Protein AF-Q4BZB5-F1 (afdb_monomer_lite)

pLDDT: mean 83.58, std 11.33, range [50.97, 95.44]

Secondary structure (DSSP, 8-state):
--HHHHHHHHHHHHHHHHHHTT--HHHHHHHHHHHTSPP--PPPPPSS-HHHHHHHHHHHHS-GGGGT-S-SS--HHHHHHHHHHTTS-S---HHHHHHHHS-----------------

Sequence (119 aa):
MRQWRSRWFEEREKLSAAEEQQVTEKALMVLIKGILSDRPRPGTTKSFTVEQVVQIVAIACEECEKSDRPVSHWTPSELADEAIKRGIVEKISPRSVGRFLKRSDITTTSRSLLVKCQN

Organism: NCBI:txid165597

Radius of gyration: 26.74 Å; chains: 1; bounding box: 48×33×69 Å

Structure (mmCIF, N/CA/C/O backbone):
data_AF-Q4BZB5-F1
#
_entry.id   AF-Q4BZB5-F1
#
loop_
_atom_site.group_PDB
_atom_site.id
_atom_site.type_symbol
_atom_site.label_atom_id
_atom_site.label_alt_id
_atom_site.label_comp_id
_atom_site.label_asym_id
_atom_site.label_entity_id
_atom_site.label_seq_id
_atom_site.pdbx_PDB_ins_code
_atom_site.Cartn_x
_atom_site.Cartn_y
_atom_site.Cartn_z
_atom_site.occupancy
_atom_site.B_iso_or_equiv
_atom_site.auth_seq_id
_atom_site.auth_comp_id
_atom_site.auth_asym_id
_atom_site.auth_atom_id
_atom_site.pdbx_PDB_model_num
ATOM 1 N N . MET A 1 1 ? -5.476 10.880 16.863 1.00 50.97 1 MET A N 1
ATOM 2 C CA . MET A 1 1 ? -6.586 9.949 17.174 1.00 50.97 1 MET A CA 1
ATOM 3 C C . MET A 1 1 ? -6.973 10.077 18.643 1.00 50.97 1 MET A C 1
ATOM 5 O O . MET A 1 1 ? -6.134 9.830 19.495 1.00 50.97 1 MET A O 1
ATOM 9 N N . ARG A 1 2 ? -8.218 10.465 18.949 1.00 66.00 2 ARG A N 1
ATOM 10 C CA . ARG A 1 2 ? -8.776 10.524 20.318 1.00 66.00 2 ARG A CA 1
ATOM 11 C C . ARG A 1 2 ? -9.860 9.454 20.518 1.00 66.00 2 ARG A C 1
ATOM 13 O O . ARG A 1 2 ? -10.888 9.717 21.134 1.00 66.00 2 ARG A O 1
ATOM 20 N N . GLN A 1 3 ? -9.655 8.259 19.959 1.00 76.94 3 GLN A N 1
ATOM 21 C CA . GLN A 1 3 ? -10.681 7.210 19.974 1.00 76.94 3 GLN A CA 1
ATOM 22 C C . GLN A 1 3 ? -11.010 6.767 21.405 1.00 76.94 3 GLN A C 1
ATOM 24 O O . GLN A 1 3 ? -12.175 6.656 21.753 1.00 76.94 3 GLN A O 1
ATOM 29 N N . TRP A 1 4 ? -10.002 6.644 22.272 1.00 83.38 4 TRP A N 1
ATOM 30 C CA . TRP A 1 4 ? -10.201 6.310 23.685 1.00 83.38 4 TRP A CA 1
ATOM 31 C C . TRP A 1 4 ? -10.956 7.376 24.482 1.00 83.38 4 TRP A C 1
ATOM 33 O O . TRP A 1 4 ? -11.855 7.041 25.244 1.00 83.38 4 TRP A O 1
ATOM 43 N N . ARG A 1 5 ? -10.645 8.662 24.275 1.00 84.44 5 ARG A N 1
ATOM 44 C CA . ARG A 1 5 ? -11.344 9.756 24.972 1.00 84.44 5 ARG A CA 1
ATOM 45 C C . ARG A 1 5 ? -12.810 9.852 24.550 1.00 84.44 5 ARG A C 1
ATOM 47 O O . ARG A 1 5 ? -13.655 10.083 25.400 1.00 84.44 5 ARG A O 1
ATOM 54 N N . SER A 1 6 ? -13.093 9.655 23.262 1.00 85.12 6 SER A N 1
ATOM 55 C CA . SER A 1 6 ? -14.468 9.688 22.739 1.00 85.12 6 SER A CA 1
ATOM 56 C C . SER A 1 6 ? -15.271 8.491 23.252 1.00 85.12 6 SER A C 1
ATOM 58 O O . SER A 1 6 ? -16.346 8.676 23.802 1.00 85.12 6 SER A O 1
ATOM 60 N N . ARG A 1 7 ? -14.683 7.285 23.217 1.00 84.50 7 ARG A N 1
ATOM 61 C CA . ARG A 1 7 ? -15.283 6.069 23.792 1.00 84.50 7 ARG A CA 1
ATOM 62 C C . ARG A 1 7 ? -15.612 6.218 25.274 1.00 84.50 7 ARG A C 1
ATOM 64 O O . ARG A 1 7 ? -16.698 5.856 25.697 1.00 84.50 7 ARG A O 1
ATOM 71 N N . TRP A 1 8 ? -14.680 6.752 26.061 1.00 85.69 8 TRP A N 1
ATOM 72 C CA . TRP A 1 8 ? -14.927 6.990 27.480 1.00 85.69 8 TRP A CA 1
ATOM 73 C C . TRP A 1 8 ? -16.076 7.980 27.693 1.00 85.69 8 TRP A C 1
ATOM 75 O O . TRP A 1 8 ? -16.914 7.777 28.561 1.00 85.69 8 TRP A O 1
ATOM 85 N N . PHE A 1 9 ? -16.144 9.034 26.878 1.00 88.44 9 PHE A N 1
ATOM 86 C CA . PHE A 1 9 ? -17.213 10.024 26.965 1.00 88.44 9 PHE A CA 1
ATOM 87 C C . PHE A 1 9 ? -18.590 9.461 26.581 1.00 88.44 9 PHE A C 1
ATOM 89 O O . PHE A 1 9 ? -19.577 9.842 27.195 1.00 88.44 9 PHE A O 1
ATOM 96 N N . GLU A 1 10 ? -18.659 8.552 25.609 1.00 87.81 10 GLU A N 1
ATOM 97 C CA . GLU A 1 10 ? -19.904 7.881 25.199 1.00 87.81 10 GLU A CA 1
ATOM 98 C C . GLU A 1 10 ? -20.394 6.856 26.235 1.00 87.81 10 GLU A C 1
ATOM 100 O O . GLU A 1 10 ? -21.595 6.654 26.392 1.00 87.81 10 GLU A O 1
ATOM 105 N N . GLU A 1 11 ? -19.475 6.207 26.953 1.00 89.38 11 GLU A N 1
ATOM 106 C CA . GLU A 1 11 ? -19.794 5.072 27.828 1.00 89.38 11 GLU A CA 1
ATOM 107 C C . GLU A 1 11 ? -19.823 5.426 29.330 1.00 89.38 11 GLU A C 1
ATOM 109 O O . GLU A 1 11 ? -20.325 4.640 30.134 1.00 89.38 11 GLU A O 1
ATOM 114 N N . ARG A 1 12 ? -19.340 6.614 29.732 1.00 89.50 12 ARG A N 1
ATOM 115 C CA . ARG A 1 12 ? -19.315 7.067 31.142 1.00 89.50 12 ARG A CA 1
ATOM 116 C C . ARG A 1 12 ? -20.688 7.071 31.811 1.00 89.50 12 ARG A C 1
ATOM 118 O O . ARG A 1 12 ? -20.771 6.732 32.982 1.00 89.50 12 ARG A O 1
ATOM 125 N N . GLU A 1 13 ? -21.741 7.415 31.072 1.00 88.62 13 GLU A N 1
ATOM 126 C CA . GLU A 1 13 ? -23.108 7.470 31.607 1.00 8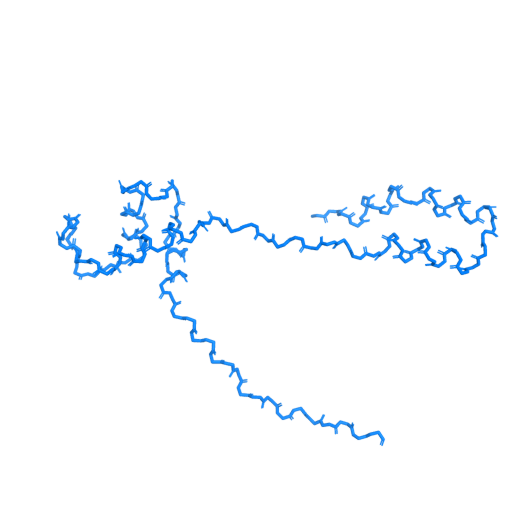8.62 13 GLU A CA 1
ATOM 127 C C . GLU A 1 13 ? -23.641 6.064 31.919 1.00 88.62 13 GLU A C 1
ATOM 129 O O . GLU A 1 13 ? -24.439 5.871 32.831 1.00 88.62 13 GLU A O 1
ATOM 134 N N . LYS A 1 14 ? -23.160 5.040 31.200 1.00 86.44 14 LYS A N 1
ATOM 135 C CA . LYS A 1 14 ? -23.503 3.644 31.500 1.00 86.44 14 LYS A CA 1
ATOM 136 C C . LYS A 1 14 ? -22.776 3.139 32.744 1.00 86.44 14 LYS A C 1
ATOM 138 O O . LYS A 1 14 ? -23.326 2.313 33.464 1.00 86.44 14 LYS A O 1
ATOM 143 N N . LEU A 1 15 ? -21.559 3.629 32.997 1.00 86.44 15 LEU A N 1
ATOM 144 C CA . LEU A 1 15 ? -20.811 3.327 34.220 1.00 86.44 15 LEU A CA 1
ATOM 145 C C . LEU A 1 15 ? -21.448 3.997 35.440 1.00 86.44 15 LEU A C 1
ATOM 147 O O . LEU A 1 15 ? -21.693 3.306 36.423 1.00 86.44 15 LEU A O 1
ATOM 151 N N . SER A 1 16 ? -21.792 5.288 35.357 1.00 86.81 16 SER A N 1
ATOM 152 C CA . SER A 1 16 ? -22.463 5.994 36.459 1.00 86.81 16 SER A CA 1
ATOM 153 C C . SER A 1 16 ? -23.826 5.382 36.785 1.00 86.81 16 SER A C 1
ATOM 155 O O . SER A 1 16 ? -24.123 5.154 37.953 1.00 86.81 16 SER A O 1
ATOM 157 N N . ALA A 1 17 ? -24.619 5.022 35.771 1.00 88.50 17 ALA A N 1
ATOM 158 C CA . ALA A 1 17 ? -25.894 4.339 35.982 1.00 88.50 17 ALA A CA 1
ATOM 159 C C . ALA A 1 17 ? -25.722 2.951 36.629 1.00 88.50 17 ALA A C 1
ATOM 161 O O . ALA A 1 17 ? -26.526 2.564 37.474 1.00 88.50 17 ALA A O 1
ATOM 162 N N . ALA A 1 18 ? -24.677 2.200 36.262 1.00 86.38 18 ALA A N 1
ATOM 163 C CA . ALA A 1 18 ? -24.385 0.898 36.863 1.00 86.38 18 ALA A CA 1
ATOM 164 C C . ALA A 1 18 ? -23.897 1.012 38.321 1.00 86.38 18 ALA A C 1
ATOM 166 O O . ALA A 1 18 ? -24.209 0.146 39.141 1.00 86.38 18 ALA A O 1
ATOM 167 N N . GLU A 1 19 ? -23.156 2.073 38.649 1.00 84.25 19 GLU A N 1
ATOM 168 C CA . GLU A 1 19 ? -22.749 2.396 40.022 1.00 84.25 19 GLU A CA 1
ATOM 169 C C . GLU A 1 19 ? -23.954 2.804 40.883 1.00 84.25 19 GLU A C 1
ATOM 171 O O . GLU A 1 19 ? -24.116 2.294 41.992 1.00 84.25 19 GLU A O 1
ATOM 176 N N . GLU A 1 20 ? -24.840 3.655 40.358 1.00 86.44 20 GLU A N 1
ATOM 177 C CA . GLU A 1 20 ? -26.051 4.114 41.053 1.00 86.44 20 GLU A CA 1
ATOM 178 C C . GLU A 1 20 ? -27.056 2.977 41.289 1.00 86.44 20 GLU A C 1
ATOM 180 O O . GLU A 1 20 ? -27.668 2.887 42.351 1.00 86.44 20 GLU A O 1
ATOM 185 N N . GLN A 1 21 ? -27.164 2.043 40.342 1.00 85.19 21 GLN A N 1
ATOM 186 C CA . GLN A 1 21 ? -27.987 0.835 40.476 1.00 85.19 21 GLN A CA 1
ATOM 187 C C . GLN A 1 21 ? -27.372 -0.227 41.405 1.00 85.19 21 GLN A C 1
ATOM 189 O O . GLN A 1 21 ? -27.945 -1.308 41.537 1.00 85.19 21 GLN A O 1
ATOM 194 N N . GLN A 1 22 ? -26.217 0.054 42.029 1.00 82.38 22 GLN A N 1
ATOM 195 C CA . GLN A 1 22 ? -25.461 -0.876 42.879 1.00 82.38 22 GLN A CA 1
ATOM 196 C C . GLN A 1 22 ? -25.349 -2.276 42.263 1.00 82.38 22 GLN A C 1
ATOM 198 O O . GLN A 1 22 ? -25.560 -3.304 42.915 1.00 82.38 22 GLN A O 1
ATOM 203 N N . VAL A 1 23 ? -25.038 -2.318 40.967 1.00 81.81 23 VAL A N 1
ATOM 204 C CA . VAL A 1 23 ? -24.883 -3.573 40.241 1.00 81.81 23 VAL A CA 1
ATOM 205 C C . VAL A 1 23 ? -23.780 -4.400 40.907 1.00 81.81 23 VAL A C 1
ATOM 207 O O . VAL A 1 23 ? -22.755 -3.872 41.336 1.00 81.81 23 VAL A O 1
ATOM 210 N N . THR A 1 24 ? -23.981 -5.719 40.991 1.00 89.44 24 THR A N 1
ATOM 211 C CA . THR A 1 24 ? -22.975 -6.631 41.556 1.00 89.44 24 THR A CA 1
ATOM 212 C C . THR A 1 24 ? -21.594 -6.386 40.943 1.00 89.44 24 THR A C 1
ATOM 214 O O . THR A 1 24 ? -21.459 -6.231 39.729 1.00 89.44 24 THR A O 1
ATOM 217 N N . GLU A 1 25 ? -20.551 -6.420 41.776 1.00 88.12 25 GLU A N 1
ATOM 218 C CA . GLU A 1 25 ? -19.162 -6.139 41.380 1.00 88.12 25 GLU A CA 1
ATOM 219 C C . GLU A 1 25 ? -18.739 -6.912 40.120 1.00 88.12 25 GLU A C 1
ATOM 221 O O . GLU A 1 25 ? -18.097 -6.380 39.213 1.00 88.12 25 GLU A O 1
ATOM 226 N N . LYS A 1 26 ? -19.175 -8.172 40.012 1.00 89.31 26 LYS A N 1
ATOM 227 C CA . LYS A 1 26 ? -18.906 -9.024 38.852 1.00 89.31 26 LYS A CA 1
ATOM 228 C C . LYS A 1 26 ? -19.494 -8.457 37.556 1.00 89.31 26 LYS A C 1
ATOM 230 O O . LYS A 1 26 ? -18.833 -8.513 36.521 1.00 89.31 26 LYS A O 1
ATOM 235 N N . ALA A 1 27 ? -20.710 -7.920 37.599 1.00 87.31 27 ALA A N 1
ATOM 236 C CA . ALA A 1 27 ? -21.358 -7.312 36.444 1.00 87.31 27 ALA A CA 1
ATOM 237 C C . ALA A 1 27 ? -20.755 -5.935 36.111 1.00 87.31 27 ALA A C 1
ATOM 239 O O . ALA A 1 27 ? -20.517 -5.662 34.932 1.00 87.31 27 ALA A O 1
ATOM 240 N N . LEU A 1 28 ? -20.375 -5.136 37.117 1.00 88.44 28 LEU A N 1
ATOM 241 C CA . LEU A 1 28 ? -19.614 -3.899 36.903 1.00 88.44 28 LEU A CA 1
ATOM 242 C C . LEU A 1 28 ? -18.265 -4.180 36.215 1.00 88.44 28 LEU A C 1
ATOM 244 O O . LEU A 1 28 ? -17.908 -3.529 35.233 1.00 88.44 28 LEU A O 1
ATOM 248 N N . MET A 1 29 ? -17.545 -5.216 36.654 1.00 90.69 29 MET A N 1
ATOM 249 C CA . MET A 1 29 ? -16.271 -5.609 36.049 1.00 90.69 29 MET A CA 1
ATOM 250 C C . MET A 1 29 ? -16.423 -6.083 34.594 1.00 90.69 29 MET A C 1
ATOM 252 O O . MET A 1 29 ? -15.556 -5.794 33.767 1.00 90.69 29 MET A O 1
ATOM 256 N N . VAL A 1 30 ? -17.503 -6.793 34.253 1.00 91.69 30 VAL A N 1
ATOM 257 C CA . VAL A 1 30 ? -17.796 -7.175 32.857 1.00 91.69 30 VAL A CA 1
ATOM 258 C C . VAL A 1 30 ? -18.037 -5.935 31.997 1.00 91.69 30 VAL A C 1
ATOM 260 O O . VAL A 1 30 ? -17.493 -5.842 30.895 1.00 91.69 30 VAL A O 1
ATOM 263 N N . LEU A 1 31 ? -18.789 -4.963 32.516 1.00 89.94 31 LEU A N 1
ATOM 264 C CA . LEU A 1 31 ? -19.109 -3.720 31.820 1.00 89.94 31 LEU A CA 1
ATOM 265 C C . LEU A 1 31 ? -17.845 -2.883 31.559 1.00 89.94 31 LEU A C 1
ATOM 267 O O . LEU A 1 31 ? -17.585 -2.497 30.418 1.00 89.94 31 LEU A O 1
ATOM 271 N N . ILE A 1 32 ? -16.991 -2.714 32.576 1.00 89.31 32 ILE A N 1
ATOM 272 C CA . ILE A 1 32 ? -15.690 -2.036 32.447 1.00 89.31 32 ILE A CA 1
ATOM 273 C C . ILE A 1 32 ? -14.805 -2.746 31.419 1.00 89.31 32 ILE A C 1
ATOM 275 O O . ILE A 1 32 ? -14.256 -2.098 30.526 1.00 89.31 32 ILE A O 1
ATOM 279 N N . LYS A 1 33 ? -14.682 -4.078 31.493 1.00 91.06 33 LYS A N 1
ATOM 280 C CA . LYS A 1 33 ? -13.882 -4.849 30.529 1.00 91.06 33 LYS A CA 1
ATOM 281 C C . LYS A 1 33 ? -14.394 -4.671 29.106 1.00 91.06 33 LYS A C 1
ATOM 283 O O . LYS A 1 33 ? -13.573 -4.511 28.210 1.00 91.06 33 LYS A O 1
ATOM 288 N N . GLY A 1 34 ? -15.708 -4.642 28.886 1.00 89.19 34 GLY A N 1
ATOM 289 C CA . GLY A 1 34 ? -16.291 -4.379 27.568 1.00 89.19 34 GLY A CA 1
ATOM 290 C C . GLY A 1 34 ? -15.933 -2.989 27.032 1.00 89.19 34 GLY A C 1
ATOM 291 O O . GLY A 1 34 ? -15.441 -2.866 25.909 1.00 89.19 34 GLY A O 1
ATOM 292 N N . ILE A 1 35 ? -16.086 -1.944 27.854 1.00 88.44 35 ILE A N 1
ATOM 293 C CA . ILE A 1 35 ? -15.736 -0.562 27.477 1.00 88.44 35 ILE A CA 1
ATOM 294 C C . ILE A 1 35 ? -14.244 -0.438 27.165 1.00 88.44 35 ILE A C 1
ATOM 296 O O . ILE A 1 35 ? -13.874 0.246 26.208 1.00 88.44 35 ILE A O 1
ATOM 300 N N . LEU A 1 36 ? -13.396 -1.119 27.939 1.00 86.25 36 LEU A N 1
ATOM 301 C CA . LEU A 1 36 ? -11.941 -1.110 27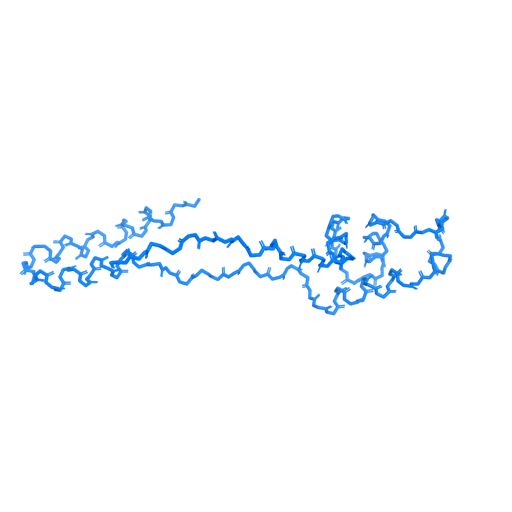.801 1.00 86.25 36 LEU A CA 1
ATOM 302 C C . LEU A 1 36 ? -11.393 -2.186 26.850 1.00 86.25 36 LEU A C 1
ATOM 304 O O . LEU A 1 36 ? -10.180 -2.311 26.697 1.00 86.25 36 LEU A O 1
ATOM 308 N N . SER A 1 37 ? -12.248 -2.956 26.180 1.00 88.44 37 SER A N 1
ATOM 309 C CA . SER A 1 37 ? -11.789 -3.959 25.220 1.00 88.44 37 SER A CA 1
ATOM 310 C C . SER A 1 37 ? -11.225 -3.289 23.970 1.00 88.44 37 SER A C 1
ATOM 312 O O . SER A 1 37 ? -11.765 -2.288 23.478 1.00 88.44 37 SER A O 1
ATOM 314 N N . ASP A 1 38 ? -10.150 -3.843 23.418 1.00 85.25 38 ASP A N 1
ATOM 315 C CA . ASP A 1 38 ? -9.650 -3.403 22.121 1.00 85.25 38 ASP A CA 1
ATOM 316 C C . ASP A 1 38 ? -10.674 -3.745 21.036 1.00 85.25 38 ASP A C 1
ATOM 318 O O . ASP A 1 38 ? -11.154 -4.873 20.922 1.00 85.25 38 ASP A O 1
ATOM 322 N N . ARG A 1 39 ? -11.022 -2.747 20.220 1.00 81.75 39 ARG A N 1
ATOM 323 C CA . ARG A 1 39 ? -11.806 -2.999 19.009 1.00 81.75 39 ARG A CA 1
ATOM 324 C C . ARG A 1 39 ? -10.922 -3.734 17.997 1.00 81.75 39 ARG A C 1
ATOM 326 O O . ARG A 1 39 ? -9.700 -3.550 18.037 1.00 81.75 39 ARG A O 1
ATOM 333 N N . PRO A 1 40 ? -11.513 -4.505 17.062 1.00 83.94 40 PRO A N 1
ATOM 334 C CA . PRO A 1 40 ? -10.769 -5.042 15.933 1.00 83.94 40 PRO A CA 1
ATOM 335 C C . PRO A 1 40 ? -9.897 -3.942 15.335 1.00 83.94 40 PRO A C 1
ATOM 337 O O . PRO A 1 40 ? -10.374 -2.828 15.108 1.00 83.94 40 PRO A O 1
ATOM 340 N N . ARG A 1 41 ? -8.612 -4.232 15.136 1.00 82.50 41 ARG A N 1
ATOM 341 C CA . ARG A 1 41 ? -7.690 -3.327 14.454 1.00 82.50 41 ARG A CA 1
ATOM 342 C C . ARG A 1 41 ? -7.682 -3.742 12.986 1.00 82.50 41 ARG A C 1
ATOM 344 O O . ARG A 1 41 ? -6.860 -4.588 12.630 1.00 82.50 41 ARG A O 1
ATOM 351 N N . PRO A 1 42 ? -8.603 -3.236 12.141 1.00 79.25 42 PRO A N 1
ATOM 352 C CA . PRO A 1 42 ? -8.516 -3.511 10.720 1.00 79.25 42 PRO A CA 1
ATOM 353 C C . PRO A 1 42 ? -7.153 -3.010 10.249 1.00 79.25 42 PRO A C 1
ATOM 355 O O . PRO A 1 42 ? -6.754 -1.879 10.541 1.00 79.25 42 PRO A O 1
ATOM 358 N N . GLY A 1 43 ? -6.401 -3.889 9.593 1.00 83.38 43 GLY A N 1
ATOM 359 C CA . GLY A 1 43 ? -5.161 -3.487 8.950 1.00 83.38 43 GLY A CA 1
ATOM 360 C C . GLY A 1 43 ? -5.432 -2.420 7.889 1.00 83.38 43 GLY A C 1
ATOM 361 O O . GLY A 1 43 ? -6.551 -2.289 7.390 1.00 83.38 43 GLY A O 1
ATOM 362 N N . THR A 1 44 ? -4.399 -1.664 7.526 1.00 79.62 44 THR A N 1
ATOM 363 C CA . THR A 1 44 ? -4.480 -0.734 6.396 1.00 79.62 44 THR A CA 1
ATOM 364 C C . THR A 1 44 ? -4.832 -1.503 5.125 1.00 79.62 44 THR A C 1
ATOM 366 O O . THR A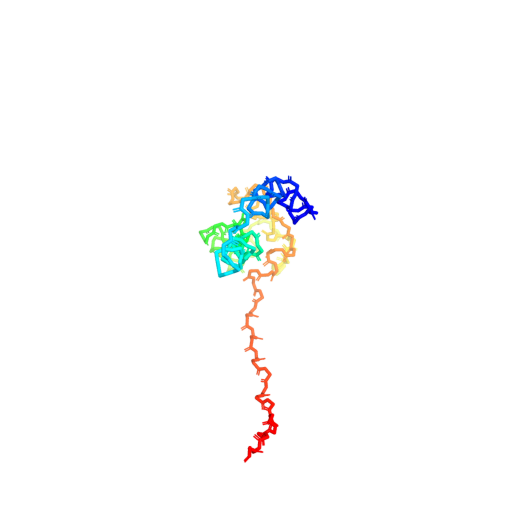 1 44 ? -4.201 -2.514 4.808 1.00 79.62 44 THR A O 1
ATOM 369 N N . THR A 1 45 ? -5.833 -1.020 4.391 1.00 78.62 45 THR A N 1
ATOM 370 C CA . THR A 1 45 ? -6.170 -1.546 3.068 1.00 78.62 45 THR A CA 1
ATOM 371 C C . THR A 1 45 ? -4.975 -1.380 2.131 1.00 78.62 45 THR A C 1
ATOM 373 O O . THR A 1 45 ? -4.269 -0.370 2.163 1.00 78.62 45 THR A O 1
ATOM 376 N N . LYS A 1 46 ? -4.693 -2.395 1.309 1.00 80.88 46 LYS A N 1
ATOM 377 C CA . LYS A 1 46 ? -3.579 -2.322 0.358 1.00 80.88 46 LYS A CA 1
ATOM 378 C C . LYS A 1 46 ? -3.868 -1.217 -0.660 1.00 80.88 46 LYS A C 1
ATOM 380 O O . LYS A 1 46 ? -4.932 -1.215 -1.265 1.00 80.88 46 LYS A O 1
ATOM 385 N N . SER A 1 47 ? -2.920 -0.302 -0.853 1.00 85.88 47 SER A N 1
ATOM 386 C CA . SER A 1 47 ? -3.062 0.809 -1.807 1.00 85.88 47 SER A CA 1
ATOM 387 C C . SER A 1 47 ? -2.961 0.379 -3.273 1.00 85.88 47 SER A C 1
ATOM 389 O O . SER A 1 47 ? -3.387 1.126 -4.141 1.00 85.88 47 SER A O 1
ATOM 391 N N . PHE A 1 48 ? -2.392 -0.799 -3.540 1.00 91.19 48 PHE A N 1
ATOM 392 C CA . PHE A 1 48 ? -2.200 -1.350 -4.881 1.00 91.19 48 PHE A CA 1
ATOM 393 C C . PHE A 1 48 ? -2.710 -2.786 -4.913 1.00 91.19 48 PHE A C 1
ATOM 395 O O . PHE A 1 48 ? -2.508 -3.536 -3.945 1.00 91.19 48 PHE A O 1
ATOM 402 N N . THR A 1 49 ? -3.365 -3.163 -6.008 1.00 92.94 49 THR A N 1
ATOM 403 C CA . THR A 1 49 ? -3.820 -4.541 -6.208 1.00 92.94 49 THR A CA 1
ATOM 404 C C . THR A 1 49 ? -2.647 -5.449 -6.571 1.00 92.94 49 THR A C 1
ATOM 406 O O . THR A 1 49 ? -1.557 -4.986 -6.914 1.00 92.94 49 THR A O 1
ATOM 409 N N . VAL A 1 50 ? -2.843 -6.763 -6.466 1.00 91.75 50 VAL A N 1
ATOM 410 C CA . VAL A 1 50 ? -1.785 -7.725 -6.807 1.00 91.75 50 VAL A CA 1
ATOM 411 C C . VAL A 1 50 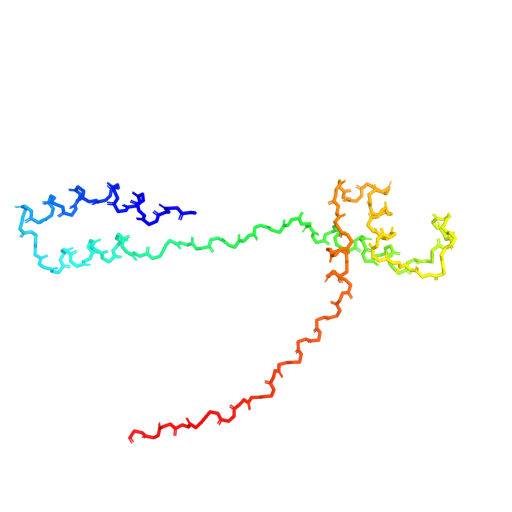? -1.491 -7.676 -8.305 1.00 91.75 50 VAL A C 1
ATOM 413 O O . VAL A 1 50 ? -0.333 -7.712 -8.703 1.00 91.75 50 VAL A O 1
ATOM 416 N N . GLU A 1 51 ? -2.525 -7.507 -9.123 1.00 94.62 51 GLU A N 1
ATOM 417 C CA . GLU A 1 51 ? -2.447 -7.416 -10.580 1.00 94.62 51 GLU A CA 1
ATOM 418 C C . GLU A 1 51 ? -1.609 -6.206 -11.004 1.00 94.62 51 GLU A C 1
ATOM 420 O O . GLU A 1 51 ? -0.712 -6.346 -11.832 1.00 94.62 51 GLU A O 1
ATOM 425 N N . GLN A 1 52 ? -1.827 -5.046 -10.372 1.00 95.44 52 GLN A N 1
ATOM 426 C CA . GLN A 1 52 ? -1.017 -3.847 -10.609 1.00 95.44 52 GLN A CA 1
ATOM 427 C C . GLN A 1 52 ? 0.455 -4.084 -10.265 1.00 95.44 52 GLN A C 1
ATOM 429 O O . GLN A 1 52 ? 1.340 -3.707 -11.028 1.00 95.44 52 GLN A O 1
ATOM 434 N N . VAL A 1 53 ? 0.735 -4.742 -9.135 1.00 93.94 53 VAL A N 1
ATOM 435 C CA . VAL A 1 53 ? 2.113 -5.066 -8.738 1.00 93.94 53 VAL A CA 1
ATOM 436 C C . VAL A 1 53 ? 2.762 -6.015 -9.745 1.00 93.94 53 VAL A C 1
ATOM 438 O O . VAL A 1 53 ? 3.891 -5.767 -10.158 1.00 93.94 53 VAL A O 1
ATOM 441 N N . VAL A 1 54 ? 2.060 -7.065 -10.176 1.00 94.62 54 VAL A N 1
ATOM 442 C CA . VAL A 1 54 ? 2.572 -8.030 -11.164 1.00 94.62 54 VAL A CA 1
ATOM 443 C C . VAL A 1 54 ? 2.878 -7.348 -12.496 1.00 94.62 54 VAL A C 1
ATOM 445 O O . VAL A 1 54 ? 3.937 -7.592 -13.067 1.00 94.62 54 VAL A O 1
ATOM 448 N N . GLN A 1 55 ? 2.007 -6.453 -12.967 1.00 94.88 55 GLN A N 1
ATOM 449 C CA . GLN A 1 55 ? 2.249 -5.688 -14.193 1.00 94.88 55 GLN A CA 1
ATOM 450 C C . GLN A 1 55 ? 3.469 -4.763 -14.065 1.00 94.88 55 GLN A C 1
ATOM 452 O O . GLN A 1 55 ? 4.275 -4.687 -14.986 1.00 94.88 55 GLN A O 1
ATOM 457 N N . ILE A 1 56 ? 3.662 -4.114 -12.911 1.00 94.06 56 ILE A N 1
ATOM 458 C CA . ILE A 1 56 ? 4.856 -3.292 -12.652 1.00 94.06 56 ILE A CA 1
ATOM 459 C C . ILE A 1 56 ? 6.131 -4.148 -12.648 1.00 94.06 56 ILE A C 1
ATOM 461 O O . ILE A 1 56 ? 7.154 -3.732 -13.189 1.00 94.06 56 ILE A O 1
ATOM 465 N N . VAL A 1 57 ? 6.080 -5.350 -12.067 1.00 93.19 57 VAL A N 1
ATOM 466 C CA . VAL A 1 57 ? 7.210 -6.292 -12.099 1.00 93.19 57 VAL A CA 1
ATOM 467 C C . VAL A 1 57 ? 7.495 -6.756 -13.530 1.00 93.19 57 VAL A C 1
ATOM 469 O O . VAL A 1 57 ? 8.661 -6.850 -13.899 1.00 93.19 57 VAL A O 1
ATOM 472 N N . ALA A 1 58 ? 6.464 -6.983 -14.348 1.00 93.31 58 ALA A N 1
ATOM 473 C CA . ALA A 1 58 ? 6.635 -7.351 -15.752 1.00 93.31 58 ALA A CA 1
ATOM 474 C C . ALA A 1 58 ? 7.393 -6.271 -16.540 1.00 93.31 58 ALA A C 1
ATOM 476 O O . ALA A 1 58 ? 8.345 -6.612 -17.235 1.00 93.31 58 ALA A O 1
ATOM 477 N N . ILE A 1 59 ? 7.060 -4.983 -16.349 1.00 91.38 59 ILE A N 1
ATOM 478 C CA . ILE A 1 59 ? 7.806 -3.868 -16.966 1.00 91.38 59 ILE A CA 1
ATOM 479 C C . ILE A 1 59 ? 9.288 -3.932 -16.581 1.00 91.38 59 ILE A C 1
ATOM 481 O O . ILE A 1 59 ? 10.152 -3.786 -17.437 1.00 91.38 59 ILE A O 1
ATOM 485 N N . ALA A 1 60 ? 9.598 -4.193 -15.309 1.00 90.25 60 ALA A N 1
ATOM 486 C CA . ALA A 1 60 ? 10.982 -4.269 -14.840 1.00 90.25 60 ALA A CA 1
ATOM 487 C C . ALA A 1 60 ? 11.788 -5.424 -15.465 1.00 90.25 60 ALA A C 1
ATOM 489 O O . ALA A 1 60 ? 13.018 -5.380 -15.449 1.00 90.25 60 ALA A O 1
ATOM 490 N N . CYS A 1 61 ? 11.116 -6.446 -16.001 1.00 89.62 61 CYS A N 1
ATOM 491 C CA . CYS A 1 61 ? 11.737 -7.544 -16.742 1.00 89.62 61 CYS A CA 1
ATOM 492 C C . CYS A 1 61 ? 11.877 -7.264 -18.248 1.00 89.62 61 CYS A C 1
ATOM 494 O O . CYS A 1 61 ? 12.544 -8.031 -18.941 1.00 89.62 61 CYS A O 1
ATOM 496 N N . GLU A 1 62 ? 11.253 -6.206 -18.768 1.00 87.62 62 GLU A N 1
ATOM 497 C CA . GLU A 1 62 ? 11.403 -5.784 -20.159 1.00 87.62 62 GLU A CA 1
ATOM 498 C C . GLU A 1 62 ? 12.706 -4.996 -20.360 1.00 87.62 62 GLU A C 1
ATOM 500 O O . GLU A 1 62 ? 13.239 -4.374 -19.441 1.00 87.62 62 GLU A O 1
ATOM 505 N N . GLU A 1 63 ? 13.212 -4.982 -21.591 1.00 82.12 63 GLU A N 1
ATOM 506 C CA . GLU A 1 63 ? 14.353 -4.144 -21.965 1.00 82.12 63 GLU A CA 1
ATOM 507 C C . GLU A 1 63 ? 13.920 -2.676 -22.053 1.00 82.12 63 GLU A C 1
ATOM 509 O O . GLU A 1 63 ? 12.965 -2.351 -22.761 1.00 82.12 63 GLU A O 1
ATOM 514 N N . CYS A 1 64 ? 14.651 -1.777 -21.387 1.00 76.88 64 CYS A N 1
ATOM 515 C CA . CYS A 1 64 ? 14.372 -0.337 -21.401 1.00 76.88 64 CYS A CA 1
ATOM 516 C C . CYS A 1 64 ? 14.307 0.249 -22.825 1.00 76.88 64 CYS A C 1
ATOM 518 O O . CYS A 1 64 ? 13.507 1.149 -23.088 1.00 76.88 64 CYS A O 1
ATOM 520 N N . GLU A 1 65 ? 15.093 -0.292 -23.760 1.00 72.50 65 GLU A N 1
ATOM 521 C CA . GLU A 1 65 ? 15.103 0.130 -25.167 1.00 72.50 65 GLU A CA 1
ATOM 522 C C . GLU A 1 65 ? 13.734 -0.046 -25.841 1.00 72.50 65 GLU A C 1
ATOM 524 O O . GLU A 1 65 ? 13.336 0.787 -26.649 1.00 72.50 65 GLU A O 1
ATOM 529 N N . LYS A 1 66 ? 12.952 -1.058 -25.439 1.00 69.50 66 LYS A N 1
ATOM 530 C CA . LYS A 1 66 ? 11.591 -1.302 -25.958 1.00 69.50 66 LYS A CA 1
ATOM 531 C C . LYS A 1 66 ? 10.566 -0.269 -25.486 1.00 69.50 66 LYS A C 1
ATOM 533 O O . LYS A 1 66 ? 9.433 -0.277 -25.955 1.00 69.50 66 LYS A O 1
ATOM 538 N N . SER A 1 67 ? 10.949 0.598 -24.551 1.00 66.38 67 SER A N 1
ATOM 539 C CA . SER A 1 67 ? 10.109 1.670 -24.005 1.00 66.38 67 SER A CA 1
ATOM 540 C C . SER A 1 67 ? 10.553 3.076 -24.431 1.00 66.38 67 SER A C 1
ATOM 542 O O . SER A 1 67 ? 10.079 4.062 -23.862 1.00 66.38 67 SER A O 1
ATOM 544 N N . ASP A 1 68 ? 11.434 3.168 -25.438 1.00 69.81 68 ASP A N 1
ATOM 545 C CA . ASP A 1 68 ? 11.988 4.413 -25.994 1.00 69.81 68 ASP A CA 1
ATOM 546 C C . ASP A 1 68 ? 12.709 5.289 -24.955 1.00 69.81 68 ASP A C 1
ATOM 548 O O . ASP A 1 68 ? 12.659 6.522 -25.001 1.00 69.81 68 ASP A O 1
ATOM 552 N N . ARG A 1 69 ? 13.371 4.667 -23.972 1.00 71.44 69 ARG A N 1
ATOM 553 C CA . ARG A 1 69 ? 14.108 5.387 -22.926 1.00 71.44 69 ARG A CA 1
ATOM 554 C C . ARG A 1 69 ? 15.620 5.238 -23.109 1.00 71.44 69 ARG A C 1
ATOM 556 O O . ARG A 1 69 ? 16.094 4.124 -23.314 1.00 71.44 69 ARG A O 1
ATOM 563 N N . PRO A 1 70 ? 16.405 6.322 -22.960 1.00 73.75 70 PRO A N 1
ATOM 564 C CA . PRO A 1 70 ? 17.860 6.297 -23.110 1.00 73.75 70 PRO A CA 1
ATOM 565 C C . PRO A 1 70 ? 18.563 5.783 -21.840 1.00 73.75 70 PRO A C 1
ATOM 567 O O . PRO A 1 70 ? 19.566 6.346 -21.407 1.00 73.75 70 PRO A O 1
ATOM 570 N N . VAL A 1 71 ? 18.019 4.749 -21.199 1.00 76.44 71 VAL A N 1
ATOM 571 C CA . VAL A 1 71 ? 18.591 4.140 -19.991 1.00 76.44 71 VAL A CA 1
ATOM 572 C C . VAL A 1 71 ? 18.852 2.669 -20.218 1.00 76.44 71 VAL A C 1
ATOM 574 O O . VAL A 1 71 ? 18.003 1.951 -20.727 1.00 76.44 71 VAL A O 1
ATOM 577 N N . SER A 1 72 ? 20.014 2.204 -19.770 1.00 77.44 72 SER A N 1
ATOM 578 C CA . SER A 1 72 ? 20.392 0.792 -19.867 1.00 77.44 72 SER A CA 1
ATOM 579 C C . SER A 1 72 ? 19.755 -0.084 -18.781 1.00 77.44 72 SER A C 1
ATOM 581 O O . SER A 1 72 ? 19.741 -1.300 -18.921 1.00 77.44 72 SER A O 1
ATOM 583 N N . HIS A 1 73 ? 19.255 0.510 -17.689 1.00 82.69 73 HIS A N 1
ATOM 584 C CA . HIS A 1 73 ? 18.650 -0.210 -16.565 1.00 82.69 73 HIS A CA 1
ATOM 585 C C . HIS A 1 73 ? 17.461 0.562 -16.002 1.00 82.69 73 HIS A C 1
ATOM 587 O O . HIS A 1 73 ? 17.502 1.787 -15.922 1.00 82.69 73 HIS A O 1
ATOM 593 N N . TRP A 1 74 ? 16.441 -0.162 -15.546 1.00 88.12 74 TRP A N 1
ATOM 594 C CA . TRP A 1 74 ? 15.280 0.419 -14.885 1.00 88.12 74 TRP A CA 1
ATOM 595 C C . TRP A 1 74 ? 15.637 1.003 -13.517 1.00 88.12 74 TRP A C 1
ATOM 597 O O . TRP A 1 74 ? 15.967 0.271 -12.578 1.00 88.12 74 TRP A O 1
ATOM 607 N N . THR A 1 75 ? 15.495 2.317 -13.356 1.00 89.69 75 THR A N 1
ATOM 608 C CA . THR A 1 75 ? 15.441 2.925 -12.023 1.00 89.69 75 THR A CA 1
ATOM 609 C C . THR A 1 75 ? 14.013 2.877 -11.455 1.00 89.69 75 THR A C 1
ATOM 611 O O . THR A 1 75 ? 13.035 2.852 -12.208 1.00 89.69 75 THR A O 1
ATOM 614 N N . PRO A 1 76 ? 13.829 2.918 -10.118 1.00 91.56 76 PRO A N 1
ATOM 615 C CA . PRO A 1 76 ? 12.490 2.952 -9.525 1.00 91.56 76 PRO A CA 1
ATOM 616 C C . PRO A 1 76 ? 11.646 4.161 -9.949 1.00 91.56 76 PRO A C 1
ATOM 618 O O . PRO A 1 76 ? 10.420 4.079 -9.918 1.00 91.56 76 PRO A O 1
ATOM 621 N N . SER A 1 77 ? 12.283 5.279 -10.312 1.00 91.94 77 SER A N 1
ATOM 622 C CA . SER A 1 77 ? 11.589 6.468 -10.815 1.00 91.94 77 SER A CA 1
ATOM 623 C C . SER A 1 77 ? 11.078 6.251 -12.234 1.00 91.94 77 SER A C 1
ATOM 625 O O . SER A 1 77 ? 9.909 6.493 -12.500 1.00 91.94 77 SER A O 1
ATOM 627 N N . GLU A 1 78 ? 11.910 5.702 -13.118 1.00 91.81 78 GLU A N 1
ATOM 628 C CA . GLU A 1 78 ? 11.507 5.418 -14.500 1.00 91.81 78 GLU A CA 1
ATOM 629 C C . GLU A 1 78 ? 10.411 4.363 -14.571 1.00 91.81 78 GLU A C 1
ATOM 631 O O . GLU A 1 78 ? 9.477 4.511 -15.351 1.00 91.81 78 GLU A O 1
ATOM 636 N N . LEU A 1 79 ? 10.476 3.338 -13.719 1.00 92.75 79 LEU A N 1
ATOM 637 C CA . LEU A 1 79 ? 9.407 2.348 -13.602 1.00 92.75 79 LEU A CA 1
ATOM 638 C C . LEU A 1 79 ? 8.102 2.946 -13.076 1.00 92.75 79 LEU A C 1
ATOM 640 O O . LEU A 1 79 ? 7.030 2.525 -13.501 1.00 92.75 79 LEU A O 1
ATOM 644 N N . ALA A 1 80 ? 8.173 3.911 -12.154 1.00 94.31 80 ALA A N 1
ATOM 645 C CA . ALA A 1 80 ? 6.986 4.617 -11.681 1.00 94.31 80 ALA A CA 1
ATOM 646 C C . ALA A 1 80 ? 6.343 5.422 -12.820 1.00 94.31 80 ALA A C 1
ATOM 648 O O . ALA A 1 80 ? 5.136 5.316 -13.036 1.00 94.31 80 ALA A O 1
ATOM 649 N N . ASP A 1 81 ? 7.152 6.164 -13.575 1.00 92.94 81 ASP A N 1
ATOM 650 C CA . ASP A 1 81 ? 6.686 6.948 -14.718 1.00 92.94 81 ASP A CA 1
ATOM 651 C C . ASP A 1 81 ? 6.123 6.051 -15.825 1.00 92.94 81 ASP A C 1
ATOM 653 O O . ASP A 1 81 ? 5.088 6.362 -16.410 1.00 92.94 81 ASP A O 1
ATOM 657 N N . GLU A 1 82 ? 6.770 4.917 -16.099 1.00 92.62 82 GLU A N 1
ATOM 658 C CA . GLU A 1 82 ? 6.321 3.959 -17.107 1.00 92.62 82 GLU A CA 1
ATOM 659 C C . GLU A 1 82 ? 5.016 3.265 -16.696 1.00 92.62 82 GLU A C 1
ATOM 661 O O . GLU A 1 82 ? 4.104 3.126 -17.511 1.00 92.62 82 GLU A O 1
ATOM 666 N N . ALA A 1 83 ? 4.868 2.903 -15.419 1.00 94.06 83 ALA A N 1
ATOM 667 C CA . ALA A 1 83 ? 3.629 2.336 -14.895 1.00 94.06 83 ALA A CA 1
ATOM 668 C C . ALA A 1 83 ? 2.444 3.313 -15.000 1.00 94.06 83 ALA A C 1
ATOM 670 O O . ALA A 1 83 ? 1.318 2.888 -15.274 1.00 94.06 83 ALA A O 1
ATOM 671 N N . ILE A 1 84 ? 2.697 4.615 -14.825 1.00 94.94 84 ILE A N 1
ATOM 672 C CA . ILE A 1 84 ? 1.698 5.673 -15.030 1.00 94.94 84 ILE A CA 1
ATOM 673 C C . ILE A 1 84 ? 1.417 5.859 -16.528 1.00 94.94 84 ILE A C 1
ATOM 675 O O . ILE A 1 84 ? 0.255 5.884 -16.930 1.00 94.94 84 ILE A O 1
ATOM 679 N N . LYS A 1 85 ? 2.457 5.924 -17.374 1.00 93.38 85 LYS A N 1
ATOM 680 C CA . LYS A 1 85 ? 2.338 6.081 -18.837 1.00 93.38 85 LYS A CA 1
ATOM 681 C C . LYS A 1 85 ? 1.509 4.963 -19.474 1.00 93.38 85 LYS A C 1
ATOM 683 O O . LYS A 1 85 ? 0.712 5.236 -20.366 1.00 93.38 85 LYS A O 1
ATOM 688 N N . ARG A 1 86 ? 1.666 3.720 -19.003 1.00 92.69 86 ARG A N 1
ATOM 689 C CA . ARG A 1 86 ? 0.899 2.549 -19.466 1.00 92.69 86 ARG A CA 1
ATOM 690 C C . ARG A 1 86 ? -0.489 2.418 -18.819 1.00 92.69 86 ARG A C 1
ATOM 692 O O . ARG A 1 86 ? -1.219 1.493 -19.156 1.00 92.69 86 ARG A O 1
ATOM 699 N N . GLY A 1 87 ? -0.861 3.317 -17.902 1.00 93.88 87 GLY A N 1
ATOM 700 C CA . GLY A 1 87 ? -2.181 3.339 -17.264 1.00 93.88 87 GLY A CA 1
ATOM 701 C C . GLY A 1 87 ? -2.423 2.231 -16.233 1.00 93.88 87 GLY A C 1
ATOM 702 O O . GLY A 1 87 ? -3.571 1.943 -15.909 1.00 93.88 87 GLY A O 1
ATOM 703 N N . ILE A 1 88 ? -1.367 1.604 -15.707 1.00 94.62 88 ILE A N 1
ATOM 704 C CA . ILE A 1 88 ? -1.474 0.510 -14.723 1.00 94.62 88 ILE A CA 1
ATOM 705 C C . ILE A 1 88 ? -1.908 1.055 -13.354 1.00 94.62 88 ILE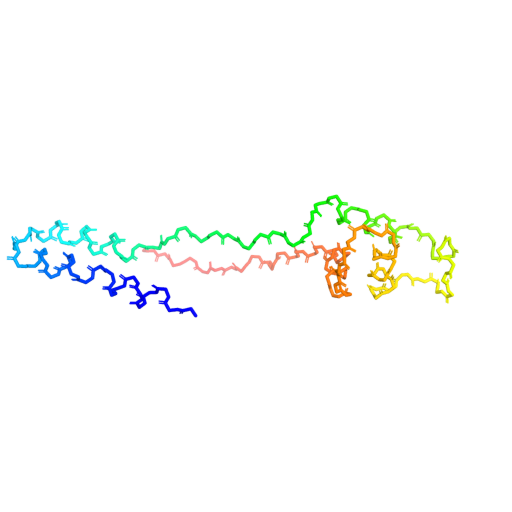 A C 1
ATOM 707 O O . ILE A 1 88 ? -2.693 0.438 -12.629 1.00 94.62 88 ILE A O 1
ATOM 711 N N . VAL A 1 89 ? -1.392 2.231 -12.994 1.00 95.12 89 VAL A N 1
ATOM 712 C CA . VAL A 1 89 ? -1.703 2.956 -11.757 1.00 95.12 89 VAL A CA 1
ATOM 713 C C . VAL A 1 89 ? -1.876 4.440 -12.057 1.00 95.12 89 VAL A C 1
ATOM 715 O O . VAL A 1 89 ? -1.144 4.998 -12.867 1.00 95.12 89 VAL A O 1
ATOM 718 N N . GLU A 1 90 ? -2.796 5.107 -11.359 1.00 93.94 90 GLU A N 1
ATOM 719 C CA . GLU A 1 90 ? -2.957 6.563 -11.488 1.00 93.94 90 GLU A CA 1
ATOM 720 C C . GLU A 1 90 ? -1.758 7.320 -10.907 1.00 93.94 90 GLU A C 1
ATOM 722 O O . GLU A 1 90 ? -1.292 8.309 -11.471 1.00 93.94 90 GLU A O 1
ATOM 727 N N . LYS A 1 91 ? -1.274 6.873 -9.740 1.00 94.62 91 LYS A N 1
ATOM 728 C CA . LYS A 1 91 ? -0.153 7.480 -9.017 1.00 94.62 91 LYS A CA 1
ATOM 729 C C . LYS A 1 91 ? 0.603 6.422 -8.230 1.00 94.62 91 LYS A C 1
ATOM 731 O O . LYS A 1 91 ? 0.015 5.674 -7.450 1.00 94.62 91 LYS A O 1
ATOM 736 N N . ILE A 1 92 ? 1.923 6.419 -8.362 1.00 95.25 92 ILE A N 1
ATOM 737 C CA . ILE A 1 92 ? 2.812 5.592 -7.550 1.00 95.25 92 ILE A CA 1
ATOM 738 C C . ILE A 1 92 ? 4.100 6.350 -7.249 1.00 95.25 92 ILE A C 1
ATOM 740 O O . ILE A 1 92 ? 4.608 7.096 -8.078 1.00 95.25 92 ILE A O 1
ATOM 744 N N . SER A 1 93 ? 4.629 6.180 -6.037 1.00 94.94 93 SER A N 1
ATOM 745 C CA . SER A 1 93 ? 5.925 6.757 -5.685 1.00 94.94 93 SER A CA 1
ATOM 746 C C . SER A 1 93 ? 7.073 5.816 -6.075 1.00 94.94 93 SER A C 1
ATOM 748 O O . SER A 1 93 ? 6.939 4.602 -5.879 1.00 94.94 93 SER A O 1
ATOM 750 N N . PRO A 1 94 ? 8.243 6.338 -6.494 1.00 94.31 94 PRO A N 1
ATOM 751 C CA . PRO A 1 94 ? 9.424 5.517 -6.798 1.00 94.31 94 PRO A CA 1
ATOM 752 C C . PRO A 1 94 ? 9.822 4.590 -5.641 1.00 94.31 94 PRO A C 1
ATOM 754 O O . PRO A 1 94 ? 10.222 3.443 -5.827 1.00 94.31 94 PRO A O 1
ATOM 757 N N . ARG A 1 95 ? 9.633 5.050 -4.396 1.00 93.69 95 ARG A N 1
ATOM 758 C CA . ARG A 1 95 ? 9.870 4.240 -3.192 1.00 93.69 95 ARG A CA 1
ATOM 759 C C . ARG A 1 95 ? 8.932 3.032 -3.097 1.00 93.69 95 ARG A C 1
ATOM 761 O O . ARG A 1 95 ? 9.347 1.998 -2.583 1.00 93.69 95 ARG A O 1
ATOM 768 N N . SER A 1 96 ? 7.685 3.153 -3.553 1.00 93.62 96 SER A N 1
ATOM 769 C CA . SER A 1 96 ? 6.729 2.036 -3.572 1.00 93.62 96 SER A CA 1
ATOM 770 C C . SER A 1 96 ? 7.132 0.989 -4.603 1.00 93.62 96 SER A C 1
ATOM 772 O O . SER A 1 96 ? 7.172 -0.188 -4.260 1.00 93.62 96 SER A O 1
ATOM 774 N N . VAL A 1 97 ? 7.550 1.419 -5.799 1.00 93.56 97 VAL A N 1
ATOM 775 C CA . VAL A 1 97 ? 8.128 0.527 -6.820 1.00 93.56 97 VAL A CA 1
ATOM 776 C C . VAL A 1 97 ? 9.347 -0.208 -6.264 1.00 93.56 97 VAL A C 1
ATOM 778 O O . VAL A 1 97 ? 9.413 -1.434 -6.308 1.00 93.56 97 VAL A O 1
ATOM 781 N N . GLY A 1 98 ? 10.269 0.521 -5.628 1.00 91.94 98 GLY A N 1
ATOM 782 C CA . GLY A 1 98 ? 11.432 -0.084 -4.980 1.00 91.94 98 GLY A CA 1
ATOM 783 C C . GLY A 1 98 ? 11.059 -1.123 -3.915 1.00 91.94 98 GLY A C 1
ATOM 784 O O . GLY A 1 98 ? 11.753 -2.123 -3.770 1.00 91.94 98 GLY A O 1
ATOM 785 N N . ARG A 1 99 ? 9.944 -0.945 -3.191 1.00 90.69 99 ARG A N 1
ATOM 786 C CA . ARG A 1 99 ? 9.443 -1.950 -2.234 1.00 90.69 99 ARG A CA 1
ATOM 787 C C . ARG A 1 99 ? 8.883 -3.201 -2.908 1.00 90.69 99 ARG A C 1
ATOM 789 O O . ARG A 1 99 ? 8.959 -4.253 -2.286 1.00 90.69 99 ARG A O 1
ATOM 796 N N . PHE A 1 100 ? 8.322 -3.099 -4.111 1.00 91.31 100 PHE A N 1
ATOM 797 C CA . PHE A 1 100 ? 7.833 -4.262 -4.859 1.00 91.31 100 PHE A CA 1
ATOM 798 C C . PHE A 1 100 ? 8.980 -5.128 -5.374 1.00 91.31 100 PHE A C 1
ATOM 800 O O . PHE A 1 100 ? 8.884 -6.349 -5.339 1.00 91.31 100 PHE A O 1
ATOM 807 N N . LEU A 1 101 ? 10.075 -4.491 -5.796 1.00 89.12 101 LEU A N 1
ATOM 808 C CA . LEU A 1 101 ? 11.247 -5.177 -6.347 1.00 89.12 101 LEU A CA 1
ATOM 809 C C . LEU A 1 101 ? 12.256 -5.619 -5.284 1.00 89.12 101 LEU A C 1
ATOM 811 O O . LEU A 1 101 ? 13.106 -6.470 -5.543 1.00 89.12 101 LEU A O 1
ATOM 815 N N . LYS A 1 102 ? 12.195 -5.048 -4.077 1.00 86.06 102 LYS A N 1
ATOM 816 C CA . LYS A 1 102 ? 13.094 -5.440 -2.994 1.00 86.06 102 LYS A CA 1
ATOM 817 C C . LYS A 1 102 ? 12.800 -6.881 -2.580 1.00 86.06 102 LYS A C 1
ATOM 819 O O . LYS A 1 102 ? 11.734 -7.172 -2.041 1.00 86.06 102 LYS A O 1
ATOM 824 N N . ARG A 1 103 ? 13.792 -7.758 -2.756 1.00 66.38 103 ARG A N 1
ATOM 825 C CA . ARG A 1 103 ? 13.761 -9.125 -2.232 1.00 66.38 103 ARG A CA 1
ATOM 826 C C . ARG A 1 103 ? 13.497 -9.086 -0.728 1.00 66.38 103 ARG A C 1
ATOM 828 O O . ARG A 1 103 ? 14.163 -8.360 0.015 1.00 66.38 103 ARG A O 1
ATOM 835 N N . SER A 1 104 ? 12.518 -9.860 -0.272 1.00 58.88 104 SER A N 1
ATOM 836 C CA . SER A 1 104 ? 12.294 -10.098 1.148 1.00 58.88 104 SER A CA 1
ATOM 837 C C . SER A 1 104 ? 13.346 -11.081 1.656 1.00 58.88 104 SER A C 1
ATOM 839 O O . SER A 1 104 ? 13.029 -12.224 1.977 1.00 58.88 104 SER A O 1
ATOM 841 N N . ASP A 1 105 ? 14.603 -10.651 1.730 1.00 54.81 105 ASP A N 1
ATOM 842 C CA . ASP A 1 105 ? 15.592 -11.337 2.556 1.00 54.81 105 ASP A CA 1
ATOM 843 C C . ASP A 1 105 ? 15.238 -11.027 4.017 1.00 54.81 105 ASP A C 1
ATOM 845 O O . ASP A 1 105 ? 15.872 -10.232 4.708 1.00 54.81 105 ASP A O 1
ATOM 849 N N . ILE A 1 106 ? 14.134 -11.612 4.485 1.00 58.41 106 ILE A N 1
ATOM 850 C CA . ILE A 1 106 ? 13.884 -11.814 5.907 1.00 58.41 106 ILE A CA 1
ATOM 851 C C . ILE A 1 106 ? 14.847 -12.912 6.340 1.00 58.41 106 ILE A C 1
ATOM 853 O O . ILE A 1 106 ? 14.468 -14.060 6.551 1.00 58.41 106 ILE A O 1
ATOM 857 N N . THR A 1 107 ? 16.125 -12.560 6.461 1.00 54.72 107 THR A N 1
ATOM 858 C CA . THR A 1 107 ? 17.027 -13.321 7.313 1.00 54.72 107 THR A CA 1
ATOM 859 C C . THR A 1 107 ? 16.501 -13.109 8.723 1.00 54.72 107 THR A C 1
ATOM 861 O O . THR A 1 107 ? 16.768 -12.082 9.348 1.00 54.72 107 THR A O 1
ATOM 864 N N . THR A 1 108 ? 15.658 -14.032 9.193 1.00 59.53 108 THR A N 1
ATOM 865 C CA . THR A 1 108 ? 15.305 -14.136 10.608 1.00 59.53 108 THR A CA 1
ATOM 866 C C . THR A 1 108 ? 16.605 -14.034 11.389 1.00 59.53 108 THR A C 1
ATOM 868 O O . THR A 1 108 ? 17.521 -14.825 11.156 1.00 59.53 108 THR A O 1
ATOM 871 N N . THR A 1 109 ? 16.718 -13.039 12.268 1.00 60.38 109 THR A N 1
ATOM 872 C CA . THR A 1 109 ? 17.842 -12.964 13.197 1.00 60.38 109 THR A CA 1
ATOM 873 C C . THR A 1 109 ? 17.967 -14.320 13.873 1.00 60.38 109 THR A C 1
ATOM 875 O O . THR A 1 109 ? 16.980 -14.838 14.403 1.00 60.38 109 THR A O 1
ATOM 878 N N . SER A 1 110 ? 19.155 -14.925 13.790 1.00 73.69 110 SER A N 1
ATOM 879 C CA . SER A 1 110 ? 19.431 -16.224 14.397 1.00 73.69 110 SER A CA 1
ATOM 880 C C . SER A 1 110 ? 18.879 -16.233 15.816 1.00 73.69 110 SER A C 1
ATOM 882 O O . SER A 1 110 ? 19.108 -15.290 16.574 1.00 73.69 110 SER A O 1
ATOM 884 N N . ARG A 1 111 ? 18.099 -17.270 16.134 1.00 66.38 111 ARG A N 1
ATOM 885 C CA . ARG A 1 111 ? 17.391 -17.429 17.406 1.00 66.38 111 ARG A CA 1
ATOM 886 C C . ARG A 1 111 ? 18.297 -17.016 18.569 1.00 66.38 111 ARG A C 1
ATOM 888 O O . ARG A 1 111 ? 19.304 -17.676 18.818 1.00 66.38 111 ARG A O 1
ATOM 895 N N . SER A 1 112 ? 17.939 -15.953 19.289 1.00 70.38 112 SER A N 1
ATOM 896 C CA . SER A 1 112 ? 18.626 -15.625 20.534 1.00 70.38 112 SER A CA 1
ATOM 897 C C . SER A 1 112 ? 18.395 -16.769 21.523 1.00 70.38 112 SER A C 1
ATOM 899 O O . SER A 1 112 ? 17.266 -17.235 21.710 1.00 70.38 112 SER A O 1
ATOM 901 N N . LEU A 1 113 ? 19.476 -17.265 22.128 1.00 70.62 113 LEU A N 1
ATOM 902 C CA . LEU A 1 113 ? 19.425 -18.227 23.227 1.00 70.62 113 LEU A CA 1
ATOM 903 C C . LEU A 1 113 ? 18.882 -17.506 24.468 1.00 70.62 113 LEU A C 1
ATOM 905 O O . LEU A 1 113 ? 19.630 -17.161 25.377 1.00 70.62 113 LEU A O 1
ATOM 909 N N . LEU A 1 114 ? 17.584 -17.198 24.484 1.00 72.44 114 LEU A N 1
ATOM 910 C CA . LEU A 1 114 ? 16.932 -16.699 25.686 1.00 72.44 114 LEU A CA 1
ATOM 911 C C . LEU A 1 114 ? 17.042 -17.780 26.766 1.00 72.44 114 LEU A C 1
ATOM 913 O O . LEU A 1 114 ? 16.556 -18.901 26.597 1.00 72.44 114 LEU A O 1
ATOM 917 N N . VAL A 1 115 ? 17.727 -17.422 27.852 1.00 65.75 115 VAL A N 1
ATOM 918 C CA . VAL A 1 115 ? 17.858 -18.215 29.074 1.00 65.75 115 VAL A CA 1
ATOM 919 C C . VAL A 1 115 ? 16.461 -18.600 29.553 1.00 65.75 115 VAL A C 1
ATOM 921 O O . V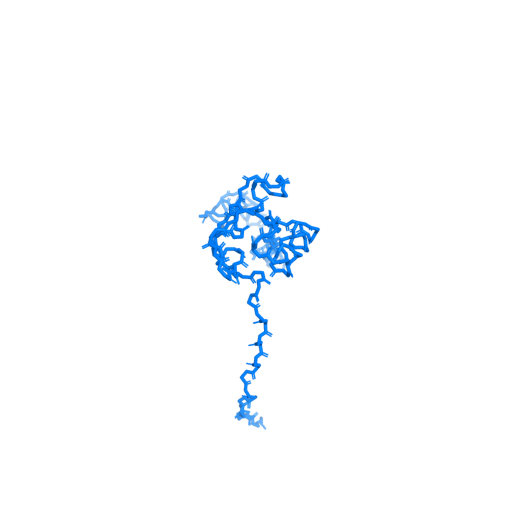AL A 1 115 ? 15.600 -17.744 29.748 1.00 65.75 115 VAL A O 1
ATOM 924 N N . LYS A 1 116 ? 16.229 -19.900 29.741 1.00 63.16 116 LYS A N 1
ATOM 925 C CA . LYS A 1 116 ? 15.040 -20.382 30.442 1.00 63.16 116 LYS A CA 1
ATOM 926 C C . LYS A 1 116 ? 15.262 -20.155 31.933 1.00 63.16 116 LYS A C 1
ATOM 928 O O . LYS A 1 116 ? 16.133 -20.795 32.515 1.00 63.16 116 LYS A O 1
ATOM 933 N N . CYS A 1 117 ? 14.476 -19.278 32.546 1.00 52.91 117 CYS A N 1
ATOM 934 C CA . CYS A 1 117 ? 14.305 -19.309 33.994 1.00 52.91 117 CYS A CA 1
ATOM 935 C C . CYS A 1 117 ? 13.641 -20.649 34.347 1.00 52.91 117 CYS A C 1
ATOM 937 O O . CYS A 1 117 ? 12.519 -20.915 33.917 1.00 52.91 117 CYS A O 1
ATOM 939 N N . GLN A 1 118 ? 14.373 -21.520 35.042 1.00 64.19 118 GLN A N 1
ATOM 940 C CA . GLN A 1 118 ? 13.794 -22.682 35.710 1.00 64.19 118 GLN A CA 1
ATOM 941 C C . GLN A 1 118 ? 13.050 -22.198 36.956 1.00 64.19 118 GLN A C 1
ATOM 943 O O . GLN A 1 118 ? 13.561 -21.348 37.684 1.00 64.19 118 GLN A O 1
ATOM 948 N N . ASN A 1 119 ? 11.831 -22.708 37.112 1.00 53.91 119 ASN A N 1
ATOM 949 C CA . ASN A 1 119 ? 10.950 -22.494 38.256 1.00 53.91 119 ASN A CA 1
ATOM 950 C C . ASN A 1 119 ? 11.400 -23.343 39.446 1.00 53.91 119 ASN A C 1
ATOM 952 O O . ASN A 1 119 ? 11.837 -24.489 39.187 1.00 53.91 119 ASN A O 1
#

Foldseek 3Di:
DCPLVVLCVVCVVVLVVCVVVVPPPVVSVVSVCVSVPDDDDDDDDDPADPVLLVVLVVVQVDQVVVVVDPDRHDQLVNSQVVSCVVVSDVHDDSVVSVVSPDDPPPPPDPDDPPDDDDD